Protein AF-A0A7D5RS80-F1 (afdb_monomer_lite)

Foldseek 3Di:
DDPVQVVCCVVVVHHSVVVQVVCCVVPVDGPVVVVVVVLLVVLVVVVVVVPDDLVRSCVVVPNPDSVVVCVSNVD

Secondary structure (DSSP, 8-state):
--HHHHHHHHHTTS-HHHHHHHHHHHHSS-HHHHHHHHHHHHHHHHHHH-SS-HHHHHHHTT-S-HHHHHHHHT-

pLDDT: mean 82.83, std 12.31, range [48.91, 95.62]

Radius of gyration: 14.46 Å; chains: 1; bounding box: 34×22×34 Å

Sequence (75 aa):
MSRLSAYLSDHLARNYFSLTKLFSRNQNKTIEAFAIERKVDRVKQLLREGELTLSEISYRLGYSNVQHLSKQFRL

Structure (mmCIF, N/CA/C/O backbone):
data_AF-A0A7D5RS80-F1
#
_entry.id   AF-A0A7D5RS80-F1
#
loop_
_atom_site.group_PDB
_atom_site.id
_atom_site.type_symbol
_atom_site.label_atom_id
_atom_site.label_alt_id
_atom_site.label_comp_id
_atom_site.label_asym_id
_atom_site.label_entity_id
_atom_site.label_seq_id
_atom_site.pdbx_PDB_ins_code
_atom_site.Cartn_x
_atom_site.Cartn_y
_atom_site.Cartn_z
_atom_site.occupancy
_atom_site.B_iso_or_equiv
_atom_site.auth_seq_id
_atom_site.auth_comp_id
_atom_site.auth_asym_id
_atom_site.auth_atom_id
_atom_site.pdbx_PDB_model_num
ATOM 1 N N . MET A 1 1 ? 10.361 -16.275 -4.931 1.00 56.72 1 MET A N 1
ATOM 2 C CA . MET A 1 1 ? 9.547 -15.405 -5.810 1.00 56.72 1 MET A CA 1
ATOM 3 C C . MET A 1 1 ? 8.259 -15.083 -5.072 1.00 56.72 1 MET A C 1
ATOM 5 O O . MET A 1 1 ? 7.596 -16.008 -4.624 1.00 56.72 1 MET A O 1
ATOM 9 N N . SER A 1 2 ? 7.962 -13.806 -4.839 1.00 73.81 2 SER A N 1
ATOM 10 C CA . SER A 1 2 ? 6.716 -13.403 -4.178 1.00 73.81 2 SER A CA 1
ATOM 11 C C . SER A 1 2 ? 5.544 -13.500 -5.167 1.00 73.81 2 SER A C 1
ATOM 13 O O . SER A 1 2 ? 5.749 -13.481 -6.381 1.00 73.81 2 SER A O 1
ATOM 15 N N . ARG A 1 3 ? 4.295 -13.565 -4.675 1.00 83.81 3 ARG A N 1
ATOM 16 C CA . ARG A 1 3 ? 3.108 -13.487 -5.556 1.00 83.81 3 ARG A CA 1
ATOM 17 C C . ARG A 1 3 ? 3.128 -12.220 -6.420 1.00 83.81 3 ARG A C 1
ATOM 19 O O . ARG A 1 3 ? 2.759 -12.273 -7.584 1.00 83.81 3 ARG A O 1
ATOM 26 N N . LEU A 1 4 ? 3.622 -11.110 -5.867 1.00 86.06 4 LEU A N 1
ATOM 27 C CA . LEU A 1 4 ? 3.768 -9.838 -6.574 1.00 86.06 4 LEU A CA 1
ATOM 28 C C . LEU A 1 4 ? 4.819 -9.910 -7.690 1.00 86.06 4 LEU A C 1
ATOM 30 O O . LEU A 1 4 ? 4.569 -9.411 -8.783 1.00 86.06 4 LEU A O 1
ATOM 34 N N . SER A 1 5 ? 5.969 -10.549 -7.443 1.00 89.69 5 SER A N 1
ATOM 35 C CA . SER A 1 5 ? 7.017 -10.664 -8.460 1.00 89.69 5 SER A CA 1
ATOM 36 C C . SER A 1 5 ? 6.584 -11.535 -9.635 1.00 89.69 5 SER A C 1
ATOM 38 O O . SER A 1 5 ? 6.867 -11.188 -10.780 1.00 89.69 5 SER A O 1
ATOM 40 N N . ALA A 1 6 ? 5.879 -12.637 -9.357 1.00 91.50 6 ALA A N 1
ATOM 41 C CA . ALA A 1 6 ? 5.302 -13.496 -10.388 1.00 91.50 6 ALA A CA 1
ATOM 42 C C . ALA A 1 6 ? 4.228 -12.747 -11.192 1.00 91.50 6 ALA A C 1
ATOM 44 O O . ALA A 1 6 ? 4.339 -12.659 -12.409 1.00 91.50 6 ALA A O 1
ATOM 45 N N . TYR A 1 7 ? 3.269 -12.117 -10.503 1.00 92.75 7 TYR A N 1
ATOM 46 C CA . TYR A 1 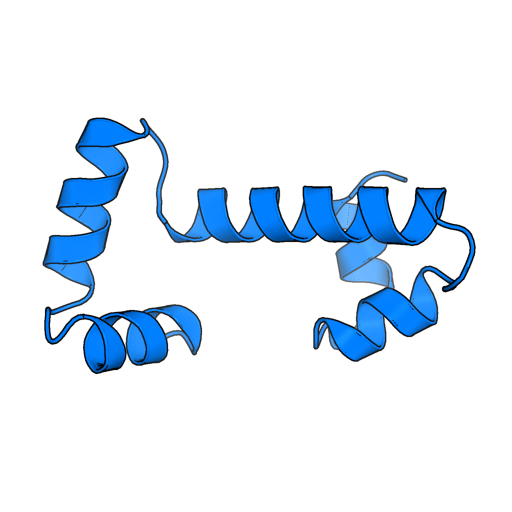7 ? 2.193 -11.340 -11.121 1.00 92.75 7 TYR A CA 1
ATOM 47 C C . TYR A 1 7 ? 2.724 -10.244 -12.052 1.00 92.75 7 TYR A C 1
ATOM 49 O O . TYR A 1 7 ? 2.331 -10.155 -13.209 1.00 92.75 7 TYR A O 1
ATOM 57 N N . LEU A 1 8 ? 3.660 -9.420 -11.576 1.0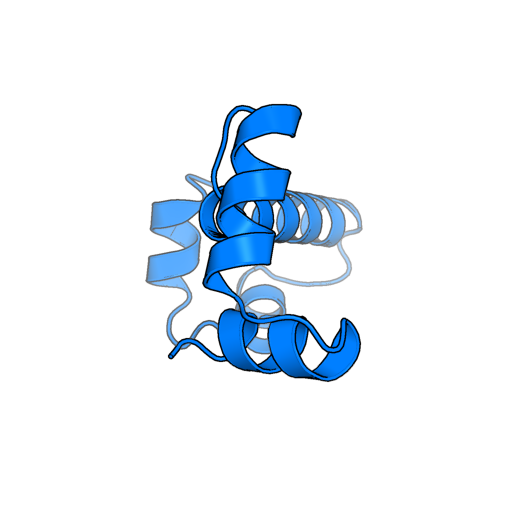0 93.12 8 LEU A N 1
ATOM 58 C CA . LEU A 1 8 ? 4.199 -8.328 -12.385 1.00 93.12 8 LEU A CA 1
ATOM 59 C C . LEU A 1 8 ? 5.039 -8.825 -13.558 1.00 93.12 8 LEU A C 1
ATOM 61 O O . LEU A 1 8 ? 5.033 -8.188 -14.608 1.00 93.12 8 LEU A O 1
ATOM 65 N N . SER A 1 9 ? 5.752 -9.942 -13.394 1.00 93.88 9 SER A N 1
ATOM 66 C CA . SER A 1 9 ? 6.544 -10.491 -14.496 1.00 93.88 9 SER A CA 1
ATOM 67 C C . SER A 1 9 ? 5.662 -11.039 -15.613 1.00 93.88 9 SER A C 1
ATOM 69 O O . SER A 1 9 ? 5.963 -10.811 -16.783 1.00 93.88 9 SER A O 1
ATOM 71 N N . ASP A 1 10 ? 4.573 -11.711 -15.238 1.00 94.94 10 ASP A N 1
ATOM 72 C CA . ASP A 1 10 ? 3.593 -12.289 -16.156 1.00 94.94 10 ASP A CA 1
ATOM 73 C C . ASP A 1 10 ? 2.821 -11.193 -16.908 1.00 94.94 10 ASP A C 1
ATOM 75 O O . ASP A 1 10 ? 2.862 -11.115 -18.133 1.00 94.94 10 ASP A O 1
ATOM 79 N N . HIS A 1 11 ? 2.232 -10.242 -16.176 1.00 95.56 11 HIS A N 1
ATOM 80 C CA . HIS A 1 11 ? 1.402 -9.189 -16.769 1.00 95.56 11 HIS A CA 1
ATOM 81 C C . HIS A 1 11 ? 2.172 -8.142 -17.583 1.00 95.56 11 HIS A C 1
ATOM 83 O O . HIS A 1 11 ? 1.581 -7.482 -18.437 1.00 95.56 11 HIS A O 1
ATOM 89 N N . LEU A 1 12 ? 3.467 -7.947 -17.320 1.00 93.94 12 LEU A N 1
ATOM 90 C CA . LEU A 1 12 ? 4.291 -6.967 -18.038 1.00 93.94 12 LEU A CA 1
ATOM 91 C C . LEU A 1 12 ? 5.273 -7.616 -19.018 1.00 93.94 12 LEU A C 1
ATOM 93 O O . LEU A 1 12 ? 6.072 -6.893 -19.617 1.00 93.94 12 LEU A O 1
ATOM 97 N N . ALA A 1 13 ? 5.237 -8.949 -19.160 1.00 92.56 13 ALA A N 1
ATOM 98 C CA . ALA A 1 13 ? 6.137 -9.740 -20.002 1.00 92.56 13 ALA A CA 1
ATOM 99 C C . ALA A 1 13 ? 7.624 -9.361 -19.829 1.00 92.56 13 ALA A C 1
ATOM 101 O O . ALA A 1 13 ? 8.397 -9.275 -20.786 1.00 92.56 13 ALA A O 1
ATOM 102 N N . ARG A 1 14 ? 8.035 -9.066 -18.591 1.00 91.81 14 ARG A N 1
ATOM 103 C CA . ARG A 1 14 ? 9.383 -8.587 -18.249 1.00 91.81 14 ARG A CA 1
ATOM 104 C C . ARG A 1 14 ? 9.851 -9.250 -16.973 1.00 91.81 14 ARG A C 1
ATOM 106 O O . ARG A 1 14 ? 9.081 -9.410 -16.039 1.00 91.81 14 ARG A O 1
ATOM 113 N N . ASN A 1 15 ? 11.137 -9.580 -16.889 1.00 92.69 15 ASN A N 1
ATOM 114 C CA . ASN A 1 15 ? 11.661 -10.136 -15.647 1.00 92.69 15 ASN A CA 1
ATOM 115 C C . ASN A 1 15 ? 11.545 -9.108 -14.500 1.00 92.69 15 ASN A C 1
ATOM 117 O O . ASN A 1 15 ? 11.731 -7.898 -14.683 1.00 92.69 15 ASN A O 1
ATOM 121 N N . TYR A 1 16 ? 11.267 -9.611 -13.300 1.00 92.81 16 TYR A N 1
ATOM 122 C CA . TYR A 1 16 ? 11.068 -8.775 -12.121 1.00 92.81 16 TYR A CA 1
ATOM 123 C C . TYR A 1 16 ? 12.283 -7.909 -11.755 1.00 92.81 16 TYR A C 1
ATOM 125 O O . TYR A 1 16 ? 12.126 -6.795 -11.256 1.00 92.81 16 TYR A O 1
ATOM 133 N N . PHE A 1 17 ? 13.500 -8.386 -12.030 1.00 92.88 17 PHE A N 1
ATOM 134 C CA . PHE A 1 17 ? 14.734 -7.661 -11.724 1.00 92.88 17 PHE A CA 1
ATOM 135 C C . PHE A 1 17 ? 14.856 -6.355 -12.531 1.00 92.88 17 PHE A C 1
ATOM 137 O O . PHE A 1 17 ? 15.175 -5.293 -11.994 1.00 92.88 17 PHE A O 1
ATOM 144 N N . SER A 1 18 ? 14.544 -6.404 -13.823 1.00 94.25 18 SER A N 1
ATOM 145 C CA . SER A 1 18 ? 14.509 -5.237 -14.700 1.00 94.25 18 SER A CA 1
ATOM 146 C C . SER A 1 18 ? 13.404 -4.267 -14.286 1.00 94.25 18 SER A C 1
ATOM 148 O O . SER A 1 18 ? 13.639 -3.058 -14.259 1.00 94.25 18 SER A O 1
ATOM 150 N N . LEU A 1 19 ? 12.230 -4.789 -13.917 1.00 94.00 19 LEU A N 1
ATOM 151 C CA . LEU A 1 19 ? 11.107 -3.983 -13.436 1.00 94.00 19 LEU A CA 1
ATOM 152 C C . LEU A 1 19 ? 11.468 -3.229 -12.152 1.00 94.00 19 LEU A C 1
ATOM 154 O O . LEU A 1 19 ? 11.311 -2.010 -12.102 1.00 94.00 19 LEU A O 1
ATOM 158 N N . THR A 1 20 ? 12.018 -3.914 -11.144 1.00 93.44 20 THR A N 1
ATOM 159 C CA . THR A 1 20 ? 12.374 -3.271 -9.869 1.00 93.44 20 THR A CA 1
ATOM 160 C C . THR A 1 20 ? 13.487 -2.237 -10.033 1.00 93.44 20 THR A C 1
ATOM 162 O O . THR A 1 20 ? 13.405 -1.150 -9.458 1.00 93.44 20 THR A O 1
ATOM 165 N N . LYS A 1 21 ? 14.483 -2.499 -10.892 1.00 94.50 21 LYS A N 1
ATOM 166 C CA . LYS A 1 21 ? 15.560 -1.542 -11.181 1.00 94.50 21 LYS A CA 1
ATOM 167 C C . LYS A 1 21 ? 15.034 -0.280 -11.864 1.00 94.50 21 LYS A C 1
ATOM 169 O O . LYS A 1 21 ? 15.430 0.822 -11.490 1.00 94.50 21 LYS A O 1
ATOM 174 N N . LEU A 1 22 ? 14.151 -0.431 -12.853 1.00 95.00 22 LEU A N 1
ATOM 175 C CA . LEU A 1 22 ? 13.539 0.701 -13.549 1.00 95.00 22 LEU A CA 1
ATOM 176 C C . LEU A 1 22 ? 12.645 1.510 -12.606 1.00 95.00 22 LEU A C 1
ATOM 178 O O . LEU A 1 22 ? 12.754 2.731 -12.551 1.00 95.00 22 LEU A O 1
ATOM 182 N N . PHE A 1 23 ? 11.788 0.833 -11.847 1.00 95.62 23 PHE A N 1
ATOM 183 C CA . PHE A 1 23 ? 10.874 1.480 -10.915 1.00 95.62 23 PHE A CA 1
ATOM 184 C C . PHE A 1 23 ? 11.631 2.255 -9.833 1.00 95.62 23 PHE A C 1
ATOM 186 O O . PHE A 1 23 ? 11.369 3.438 -9.628 1.00 95.62 23 PHE A O 1
ATOM 193 N N . SER A 1 24 ? 12.634 1.627 -9.212 1.00 95.56 24 SER A N 1
ATOM 194 C CA . SER A 1 24 ? 13.392 2.234 -8.112 1.00 95.56 24 SER A CA 1
ATOM 195 C C . SER A 1 24 ? 14.155 3.485 -8.539 1.00 95.56 24 SER A C 1
ATOM 197 O O . SER A 1 24 ? 14.232 4.436 -7.770 1.00 95.56 24 SER A O 1
ATOM 199 N N . ARG A 1 25 ? 14.658 3.527 -9.782 1.00 95.50 25 ARG A N 1
ATOM 200 C CA . ARG A 1 25 ? 15.296 4.725 -10.355 1.00 95.50 25 ARG A CA 1
ATOM 201 C C . ARG A 1 25 ? 14.339 5.906 -10.508 1.00 95.50 25 ARG A C 1
ATOM 203 O O . ARG A 1 25 ? 14.782 7.041 -10.416 1.00 95.50 25 ARG A O 1
ATOM 210 N N . ASN A 1 26 ? 13.060 5.643 -10.765 1.00 94.88 26 ASN A N 1
ATOM 211 C CA . ASN A 1 26 ? 12.058 6.689 -10.982 1.00 94.88 26 ASN A CA 1
ATOM 212 C C . ASN A 1 26 ? 11.345 7.105 -9.687 1.00 94.88 26 ASN A C 1
ATOM 214 O O . ASN A 1 26 ? 10.935 8.250 -9.556 1.00 94.88 26 ASN A O 1
ATOM 218 N N . GLN A 1 27 ? 11.166 6.176 -8.745 1.00 92.06 27 GLN A N 1
ATOM 219 C CA . GLN A 1 27 ? 10.331 6.370 -7.552 1.00 92.06 27 GLN A CA 1
ATOM 220 C C . GLN A 1 27 ? 11.136 6.520 -6.255 1.00 92.06 27 GLN A C 1
ATOM 222 O O . GLN A 1 27 ? 10.546 6.720 -5.195 1.00 92.06 27 GLN A O 1
ATOM 227 N N . ASN A 1 28 ? 12.469 6.392 -6.318 1.00 93.62 28 ASN A N 1
ATOM 228 C CA . ASN A 1 28 ? 13.378 6.387 -5.163 1.00 93.62 28 ASN A CA 1
ATOM 229 C C . ASN A 1 28 ? 12.987 5.375 -4.063 1.00 93.62 28 ASN A C 1
ATOM 231 O O . ASN A 1 28 ? 13.349 5.534 -2.900 1.00 93.62 28 ASN A O 1
ATOM 235 N N . LYS A 1 29 ? 12.240 4.324 -4.425 1.00 93.12 29 LYS A N 1
ATOM 236 C CA . LYS A 1 29 ? 11.809 3.231 -3.543 1.00 93.12 29 LYS A CA 1
ATOM 237 C C . LYS A 1 29 ? 11.544 1.961 -4.349 1.00 93.12 29 LYS A C 1
ATOM 239 O O . LYS A 1 29 ? 11.264 2.038 -5.544 1.00 93.12 29 LYS A O 1
ATOM 244 N N . THR A 1 30 ? 11.604 0.798 -3.704 1.00 93.12 30 THR A N 1
ATOM 245 C CA . THR A 1 30 ? 11.335 -0.482 -4.377 1.00 93.12 30 THR A CA 1
ATOM 246 C C . THR A 1 30 ? 9.849 -0.666 -4.686 1.00 93.12 30 THR A C 1
ATOM 248 O O . THR A 1 30 ? 8.982 -0.046 -4.062 1.00 93.12 30 THR A O 1
ATOM 251 N N . ILE A 1 31 ? 9.545 -1.560 -5.632 1.00 93.75 31 ILE A N 1
ATOM 252 C CA . ILE A 1 31 ? 8.163 -1.944 -5.957 1.00 93.75 31 ILE A CA 1
ATOM 253 C C . ILE A 1 31 ? 7.461 -2.525 -4.723 1.00 93.75 31 ILE A C 1
ATOM 255 O O . ILE A 1 31 ? 6.291 -2.233 -4.492 1.00 93.75 31 ILE A O 1
ATOM 259 N N . GLU A 1 32 ? 8.160 -3.315 -3.903 1.00 89.56 32 GLU A N 1
ATOM 260 C CA . GLU A 1 32 ? 7.606 -3.895 -2.678 1.00 89.56 32 GLU A CA 1
ATOM 261 C C . GLU A 1 32 ? 7.226 -2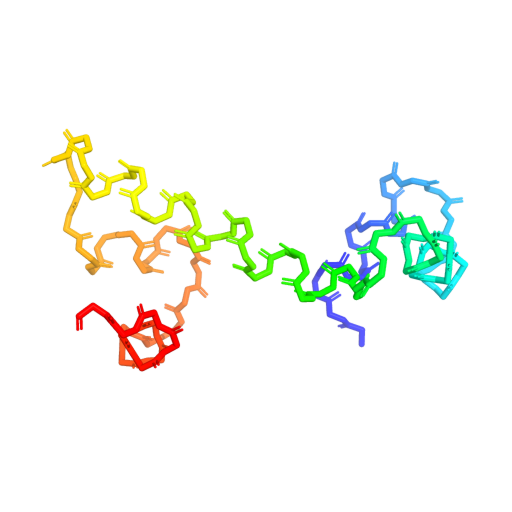.823 -1.660 1.00 89.56 32 GLU A C 1
ATOM 263 O O . GLU A 1 32 ? 6.121 -2.865 -1.119 1.00 89.56 32 GLU A O 1
ATOM 268 N N . ALA A 1 33 ? 8.118 -1.857 -1.419 1.00 88.38 33 ALA A N 1
ATOM 269 C CA . ALA A 1 33 ? 7.854 -0.757 -0.499 1.00 88.38 33 ALA A CA 1
ATOM 270 C C . ALA A 1 33 ? 6.646 0.061 -0.974 1.00 88.38 33 ALA A C 1
ATOM 272 O O . ALA A 1 33 ? 5.713 0.294 -0.207 1.00 88.38 33 ALA A O 1
ATOM 273 N N . PHE A 1 34 ? 6.606 0.395 -2.268 1.00 92.31 34 PHE A N 1
ATOM 274 C CA . PHE A 1 34 ? 5.467 1.083 -2.869 1.00 92.31 34 PHE A CA 1
ATOM 275 C C . PHE A 1 34 ? 4.167 0.278 -2.753 1.00 92.31 34 PHE A C 1
ATOM 277 O O . PHE A 1 34 ? 3.127 0.821 -2.391 1.00 92.31 34 PHE A O 1
ATOM 284 N N . ALA A 1 35 ? 4.198 -1.030 -3.013 1.00 88.88 35 ALA A N 1
ATOM 285 C CA . ALA A 1 35 ? 3.016 -1.878 -2.907 1.00 88.88 35 ALA A CA 1
ATOM 286 C C . ALA A 1 35 ? 2.47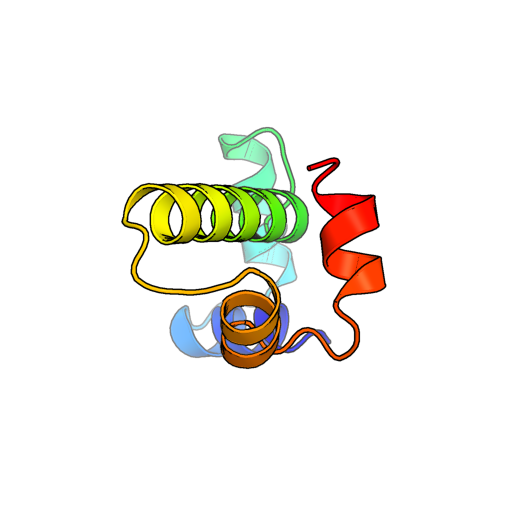1 -1.938 -1.470 1.00 88.88 35 ALA A C 1
ATOM 288 O O . ALA A 1 35 ? 1.254 -1.964 -1.281 1.00 88.88 35 ALA A O 1
ATOM 289 N N . ILE A 1 36 ? 3.346 -1.937 -0.460 1.00 85.06 36 ILE A N 1
ATOM 290 C CA . ILE A 1 36 ? 2.945 -1.862 0.951 1.00 85.06 36 ILE A CA 1
ATOM 291 C C . ILE A 1 36 ? 2.289 -0.510 1.245 1.00 85.06 36 ILE A C 1
ATOM 293 O O . ILE A 1 36 ? 1.186 -0.491 1.786 1.00 85.06 36 ILE A O 1
ATOM 297 N N . GLU A 1 37 ? 2.903 0.605 0.842 1.00 88.56 37 GLU A N 1
ATOM 298 C CA . GLU A 1 37 ? 2.327 1.947 1.018 1.00 88.56 37 GLU A CA 1
ATOM 299 C C . GLU A 1 37 ? 0.938 2.061 0.373 1.00 88.56 37 GLU A C 1
ATOM 301 O O . GLU A 1 37 ? -0.019 2.485 1.018 1.00 88.56 37 GLU A O 1
ATOM 306 N N . ARG A 1 38 ? 0.779 1.590 -0.871 1.00 89.94 38 ARG A N 1
ATOM 307 C CA . ARG A 1 38 ? -0.514 1.611 -1.575 1.00 89.94 38 ARG A CA 1
ATOM 308 C C . ARG A 1 38 ? -1.574 0.750 -0.894 1.00 89.94 38 ARG A C 1
ATOM 310 O O . ARG A 1 38 ? -2.745 1.131 -0.876 1.00 89.94 38 ARG A O 1
ATOM 317 N N . LYS A 1 39 ? -1.188 -0.390 -0.311 1.00 84.38 39 LYS A N 1
ATOM 318 C CA . LYS A 1 39 ? -2.094 -1.189 0.528 1.00 84.38 39 LYS A CA 1
ATOM 319 C C . LYS A 1 39 ? -2.508 -0.412 1.775 1.00 84.38 39 LYS A C 1
ATOM 321 O O . LYS A 1 39 ? -3.692 -0.410 2.097 1.00 84.38 39 LYS A O 1
ATOM 326 N N . VAL A 1 40 ? -1.575 0.281 2.431 1.00 83.31 40 VAL A N 1
ATOM 327 C CA . VAL A 1 40 ? -1.861 1.127 3.601 1.00 83.31 40 VAL A CA 1
ATOM 328 C C . VAL A 1 40 ? -2.854 2.233 3.272 1.00 83.31 40 VAL A C 1
ATOM 330 O O . VAL A 1 40 ? -3.843 2.399 3.987 1.00 83.31 40 VAL A O 1
ATOM 333 N N . ASP A 1 41 ? -2.644 2.937 2.166 1.00 88.88 41 ASP A N 1
ATOM 334 C CA . ASP A 1 41 ? -3.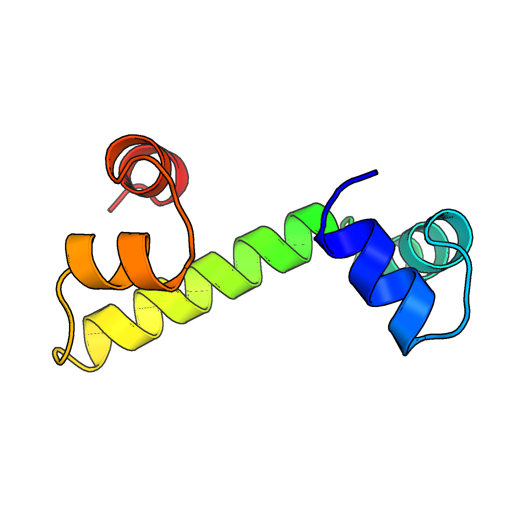565 3.976 1.710 1.00 88.88 41 ASP A CA 1
ATOM 335 C C . ASP A 1 41 ? -4.965 3.418 1.449 1.00 88.88 41 ASP A C 1
ATOM 337 O O . ASP A 1 41 ? -5.959 4.021 1.856 1.00 88.88 41 ASP A O 1
ATOM 341 N N . ARG A 1 42 ? -5.059 2.233 0.828 1.00 87.44 42 ARG A N 1
ATOM 342 C CA . ARG A 1 42 ? -6.349 1.586 0.567 1.00 87.44 42 ARG A CA 1
ATOM 343 C C . ARG A 1 42 ? -7.068 1.195 1.856 1.00 87.44 42 ARG A C 1
ATOM 345 O O . ARG A 1 42 ? -8.273 1.400 1.940 1.00 87.44 42 ARG A O 1
ATOM 352 N N . VAL A 1 43 ? -6.355 0.682 2.863 1.00 84.88 43 VAL A N 1
ATOM 353 C CA . VAL A 1 43 ? -6.939 0.403 4.189 1.00 84.88 43 VAL A CA 1
ATOM 354 C C . VAL A 1 43 ? -7.472 1.681 4.821 1.00 84.88 43 VAL A C 1
ATOM 356 O O . VAL A 1 43 ? -8.615 1.705 5.261 1.00 84.88 43 VAL A O 1
ATOM 359 N N . LYS A 1 44 ? -6.678 2.758 4.829 1.00 84.44 44 LYS A N 1
ATOM 360 C CA . LYS A 1 44 ? -7.103 4.053 5.380 1.00 84.44 44 LYS A CA 1
ATOM 361 C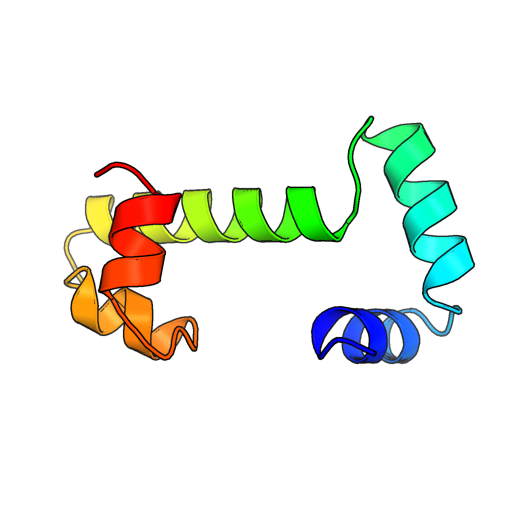 C . LYS A 1 44 ? -8.347 4.588 4.675 1.00 84.44 44 LYS A C 1
ATOM 363 O O . LYS A 1 44 ? -9.221 5.132 5.337 1.00 84.44 44 LYS A O 1
ATOM 368 N N . GLN A 1 45 ? -8.429 4.434 3.355 1.00 88.81 45 GLN A N 1
ATOM 369 C CA . GLN A 1 45 ? -9.603 4.831 2.586 1.00 88.81 45 GLN A CA 1
ATOM 370 C C . GLN A 1 45 ? -10.840 4.011 2.984 1.00 88.81 45 GLN A C 1
ATOM 372 O O . GLN A 1 45 ? -11.860 4.601 3.318 1.00 88.81 45 GLN A O 1
ATOM 377 N N . LEU A 1 46 ? -10.730 2.679 3.023 1.00 85.56 46 LEU A N 1
ATOM 378 C CA . LEU A 1 46 ? -11.833 1.787 3.407 1.00 85.56 46 LEU A CA 1
ATOM 379 C C . LEU A 1 46 ? -12.330 2.056 4.837 1.00 85.56 46 LEU A C 1
ATOM 381 O O . LEU A 1 46 ? -13.529 2.028 5.086 1.00 85.56 46 LEU A O 1
ATOM 385 N N . LEU A 1 47 ? -11.420 2.366 5.766 1.00 84.44 47 LEU A N 1
ATOM 386 C CA . LEU A 1 47 ? -11.786 2.746 7.134 1.00 84.44 47 LEU A CA 1
ATOM 387 C C . LEU A 1 47 ? -12.556 4.072 7.184 1.00 84.44 47 LEU A C 1
ATOM 389 O O . LEU A 1 47 ? -13.477 4.205 7.981 1.00 84.44 47 LEU A O 1
ATOM 393 N N . ARG A 1 48 ? -12.193 5.054 6.347 1.00 86.19 48 ARG A N 1
ATOM 394 C CA . ARG A 1 48 ? -12.908 6.342 6.266 1.00 86.19 48 ARG A CA 1
ATOM 395 C C . ARG A 1 48 ? -14.285 6.209 5.630 1.00 86.19 48 ARG A C 1
ATOM 397 O O . ARG A 1 48 ? -15.185 6.940 6.018 1.00 86.19 48 ARG A O 1
ATOM 404 N N . GLU A 1 49 ? -14.426 5.311 4.658 1.00 86.94 49 GLU A N 1
ATOM 405 C CA . GLU A 1 49 ? -15.715 4.980 4.039 1.00 86.94 49 GLU A CA 1
ATOM 406 C C . GLU A 1 49 ? -16.682 4.360 5.069 1.00 86.94 49 GLU A C 1
ATOM 408 O O . GLU A 1 49 ? -17.887 4.446 4.887 1.00 86.94 49 GLU A O 1
ATOM 413 N N . GLY A 1 50 ? -16.175 3.801 6.180 1.00 79.75 50 GLY A N 1
ATOM 414 C CA . GLY A 1 50 ? -16.979 3.336 7.320 1.00 79.75 50 GLY A CA 1
ATOM 415 C C . GLY A 1 50 ? -17.694 1.999 7.101 1.00 79.75 50 GLY A C 1
ATOM 416 O O . GLY A 1 50 ? -18.278 1.457 8.032 1.00 79.75 50 GLY A O 1
ATOM 417 N N . GLU A 1 51 ? -17.603 1.446 5.893 1.00 77.62 51 GLU A N 1
ATOM 418 C CA . GLU A 1 51 ? -18.305 0.232 5.459 1.00 77.62 51 GLU A CA 1
ATOM 419 C C . GLU A 1 51 ? -17.673 -1.072 5.971 1.00 77.62 51 GLU A C 1
ATOM 421 O O . GLU A 1 51 ? -18.302 -2.124 5.918 1.00 77.62 51 GLU A O 1
ATOM 426 N N . LEU A 1 52 ? -16.408 -1.044 6.411 1.00 82.56 52 LEU A N 1
ATOM 427 C CA . LEU A 1 52 ? -15.671 -2.249 6.803 1.00 82.56 52 LEU A CA 1
ATOM 428 C C . LEU A 1 52 ? -14.851 -2.031 8.074 1.00 82.56 52 LEU A C 1
ATOM 430 O O . LEU A 1 52 ? -14.130 -1.041 8.222 1.00 82.56 52 LEU A O 1
ATOM 434 N N . THR A 1 53 ? -14.874 -3.026 8.954 1.00 82.75 53 THR A N 1
ATOM 435 C CA . THR A 1 53 ? -13.986 -3.109 10.114 1.00 82.75 53 THR A CA 1
ATOM 436 C C . THR A 1 53 ? -12.554 -3.460 9.699 1.00 82.75 53 THR A C 1
ATOM 438 O O . THR A 1 53 ? -12.299 -4.064 8.653 1.00 82.75 53 THR A O 1
ATOM 441 N N . LEU A 1 54 ? -11.578 -3.145 10.560 1.00 78.19 54 LEU A N 1
ATOM 442 C CA . LEU A 1 54 ? -10.167 -3.479 10.326 1.00 78.19 54 LEU A CA 1
ATOM 443 C C . LEU A 1 54 ? -9.951 -4.985 10.086 1.00 78.19 54 LEU A C 1
ATOM 445 O O . LEU A 1 54 ? -9.109 -5.370 9.273 1.00 78.19 54 LEU A O 1
ATOM 449 N N . SER A 1 55 ? -10.735 -5.829 10.760 1.00 80.69 55 SER A N 1
ATOM 450 C CA . SER A 1 55 ? -10.705 -7.286 10.611 1.00 80.69 55 SER A CA 1
ATOM 451 C C . SER A 1 55 ? -11.173 -7.735 9.224 1.00 80.69 55 SER A C 1
ATOM 453 O O . SER A 1 55 ? -10.502 -8.545 8.585 1.00 80.69 55 SER A O 1
ATOM 455 N N . GLU A 1 56 ? -12.269 -7.170 8.712 1.00 82.75 56 GLU A N 1
ATOM 456 C CA . GLU A 1 56 ? -12.782 -7.479 7.368 1.00 82.75 56 GLU A CA 1
ATOM 457 C C . GLU A 1 56 ? -11.829 -6.993 6.275 1.00 82.75 56 GLU A C 1
ATOM 459 O O . GLU A 1 56 ? -11.599 -7.685 5.279 1.00 82.75 56 GLU A O 1
ATOM 464 N N . ILE A 1 57 ? -11.213 -5.829 6.479 1.00 82.69 57 ILE A N 1
ATOM 465 C CA . ILE A 1 57 ? -10.198 -5.297 5.569 1.00 82.69 57 ILE A CA 1
ATOM 466 C C . ILE A 1 57 ? -8.950 -6.195 5.568 1.00 82.69 57 ILE A C 1
ATOM 468 O O . ILE A 1 57 ? -8.417 -6.515 4.502 1.00 82.69 57 ILE A O 1
ATOM 472 N N . SER A 1 58 ? -8.498 -6.644 6.743 1.00 78.19 58 SER A N 1
ATOM 473 C CA . SER A 1 58 ? -7.361 -7.561 6.888 1.00 78.19 58 SER A CA 1
ATOM 474 C C . SER A 1 58 ? -7.600 -8.879 6.144 1.00 78.19 58 SER A C 1
ATOM 476 O O . SER A 1 58 ? -6.732 -9.316 5.381 1.00 78.19 58 SER A O 1
ATOM 478 N N . TYR A 1 59 ? -8.807 -9.440 6.279 1.00 79.19 59 TYR A N 1
ATOM 479 C CA . TYR A 1 59 ? -9.239 -10.637 5.559 1.00 79.19 59 TYR A CA 1
ATOM 480 C C . TYR A 1 59 ? -9.236 -10.427 4.035 1.00 79.19 59 TYR A C 1
ATOM 482 O O . TYR A 1 59 ? -8.602 -11.193 3.308 1.00 79.19 59 TYR A O 1
ATOM 490 N N . ARG A 1 60 ? -9.855 -9.345 3.534 1.00 77.12 60 ARG A N 1
ATOM 491 C CA . ARG A 1 60 ? -9.923 -9.040 2.088 1.00 77.12 60 ARG A CA 1
ATOM 492 C C . ARG A 1 60 ? -8.558 -8.806 1.445 1.00 77.12 60 ARG A C 1
ATOM 494 O O . ARG A 1 60 ? -8.365 -9.125 0.276 1.00 77.12 60 ARG A O 1
ATOM 501 N N . LEU A 1 61 ? -7.607 -8.247 2.188 1.00 75.44 61 LEU A N 1
ATOM 502 C CA . LEU A 1 61 ? -6.255 -7.985 1.690 1.00 75.44 61 LEU A CA 1
ATOM 503 C C . LEU A 1 61 ? -5.305 -9.188 1.833 1.00 75.44 61 LEU A C 1
ATOM 505 O O . LEU A 1 61 ? -4.137 -9.090 1.442 1.00 75.44 61 LEU A O 1
ATOM 509 N N . GLY A 1 62 ? -5.800 -10.318 2.350 1.00 70.94 62 GLY A N 1
ATOM 510 C CA . GLY A 1 62 ? -5.048 -11.565 2.470 1.00 70.94 62 GLY A CA 1
ATOM 511 C C . GLY A 1 62 ? -3.981 -11.537 3.563 1.00 70.94 62 GLY A C 1
ATOM 512 O O . GLY A 1 62 ? -2.975 -12.240 3.447 1.00 70.94 62 GLY A O 1
ATOM 513 N N . TYR A 1 63 ? -4.160 -10.716 4.601 1.00 69.12 63 TYR A N 1
ATOM 514 C CA . TYR A 1 63 ? -3.298 -10.756 5.777 1.00 69.12 63 TYR A CA 1
ATOM 515 C C . TYR A 1 63 ? -3.740 -11.907 6.679 1.00 69.12 63 TYR A C 1
ATOM 517 O O . TYR A 1 63 ? -4.874 -11.948 7.143 1.00 69.12 63 TYR A O 1
ATOM 525 N N . SER A 1 64 ? -2.829 -12.833 6.967 1.00 62.22 64 SER A N 1
ATOM 526 C CA . SER A 1 64 ? -3.106 -13.996 7.820 1.00 62.22 64 SER A CA 1
ATOM 527 C C . SER A 1 64 ? -3.289 -13.636 9.301 1.00 62.22 64 SER A C 1
ATOM 529 O O . SER A 1 64 ? -3.745 -14.468 10.075 1.00 62.22 64 SER A O 1
ATOM 531 N N . ASN A 1 65 ? -2.906 -12.422 9.715 1.00 61.06 65 ASN A N 1
ATOM 532 C CA . ASN A 1 65 ? -3.059 -11.948 11.088 1.00 61.06 65 ASN A CA 1
ATOM 533 C C . ASN A 1 65 ? -3.276 -10.423 11.130 1.00 61.06 65 ASN A C 1
ATOM 535 O O . ASN A 1 65 ? -2.417 -9.649 10.693 1.00 61.06 65 ASN A O 1
ATOM 539 N N . VAL A 1 66 ? -4.391 -10.002 11.732 1.00 59.41 66 VAL A N 1
ATOM 540 C CA . VAL A 1 66 ? -4.759 -8.597 11.985 1.00 59.41 66 VAL A CA 1
ATOM 541 C C . VAL A 1 66 ? -3.695 -7.865 12.816 1.00 59.41 66 VAL A C 1
ATOM 543 O O . VAL A 1 66 ? -3.486 -6.673 12.630 1.00 59.41 66 VAL A O 1
ATOM 546 N N . GLN A 1 67 ? -2.952 -8.559 13.680 1.00 61.09 67 GLN A N 1
ATOM 547 C CA . GLN A 1 67 ? -1.887 -7.981 14.513 1.00 61.09 67 GLN A CA 1
ATOM 548 C C . GLN A 1 67 ? -0.671 -7.532 13.689 1.00 61.09 67 GLN A C 1
ATOM 550 O O . GLN A 1 67 ? -0.042 -6.529 14.027 1.00 61.09 67 GLN A O 1
ATOM 555 N N . HIS A 1 68 ? -0.357 -8.215 12.580 1.00 61.53 68 HIS A N 1
ATOM 556 C CA . HIS A 1 68 ? 0.684 -7.756 11.652 1.00 61.53 68 HIS A CA 1
ATOM 557 C C . HIS A 1 68 ? 0.253 -6.484 10.925 1.00 61.53 68 HIS A C 1
ATOM 559 O O . HIS A 1 68 ? 1.057 -5.564 10.784 1.00 61.53 68 HIS A O 1
ATOM 565 N N . LEU A 1 69 ? -1.021 -6.411 10.528 1.00 62.78 69 LEU A N 1
ATOM 566 C CA . LEU A 1 69 ? -1.612 -5.203 9.966 1.00 62.78 69 LEU A CA 1
ATOM 567 C C . LEU A 1 69 ? -1.604 -4.072 11.012 1.00 62.78 69 LEU A C 1
ATOM 569 O O . LEU A 1 69 ? -1.048 -3.018 10.763 1.00 62.78 69 LEU A O 1
ATOM 573 N N . SER A 1 70 ? -2.096 -4.285 12.230 1.00 62.69 70 SER A N 1
ATOM 574 C CA . SER A 1 70 ? -2.090 -3.250 13.278 1.00 62.69 70 SER A CA 1
ATOM 575 C C . SER A 1 70 ? -0.678 -2.709 13.562 1.00 62.69 70 SER A C 1
ATOM 577 O O . SER A 1 70 ? -0.463 -1.496 13.535 1.00 62.69 70 SER A O 1
ATOM 579 N N . LYS A 1 71 ? 0.324 -3.589 13.716 1.00 64.38 71 LYS A N 1
ATOM 580 C CA . LYS A 1 71 ? 1.716 -3.192 13.995 1.00 64.38 71 LYS A CA 1
ATOM 581 C C . LYS A 1 71 ? 2.373 -2.443 12.832 1.00 64.38 71 LYS A C 1
ATOM 583 O O . LYS A 1 71 ? 3.130 -1.503 13.063 1.00 64.38 71 LYS A O 1
ATOM 588 N N . GLN A 1 72 ? 2.096 -2.852 11.594 1.00 62.75 72 GLN A N 1
ATOM 589 C CA . GLN A 1 72 ? 2.646 -2.224 10.390 1.00 62.75 72 GLN A CA 1
ATOM 590 C C . GLN A 1 72 ? 1.933 -0.903 10.048 1.00 62.75 72 GLN A C 1
ATOM 592 O O . GLN A 1 72 ? 2.509 -0.053 9.373 1.00 62.75 72 GLN A O 1
ATOM 597 N N . PHE A 1 73 ? 0.705 -0.714 10.536 1.00 60.00 73 PHE A N 1
ATOM 598 C CA . PHE A 1 73 ? -0.134 0.427 10.187 1.00 60.00 73 PHE A CA 1
ATOM 599 C C . PHE A 1 73 ? -0.210 1.474 11.303 1.00 60.00 73 PHE A C 1
ATOM 601 O O . PHE A 1 73 ? -0.658 2.577 11.001 1.00 60.00 73 PHE A O 1
ATOM 608 N N . ARG A 1 74 ? 0.252 1.162 12.534 1.00 53.25 74 ARG A N 1
ATOM 609 C CA . ARG A 1 74 ? 0.196 2.047 13.721 1.00 53.25 74 ARG A CA 1
ATOM 610 C C . ARG A 1 74 ? -1.109 2.858 13.737 1.00 53.25 74 ARG A C 1
ATOM 612 O O . ARG A 1 74 ? -1.074 4.087 13.756 1.00 53.25 74 ARG A O 1
ATOM 619 N N . LEU A 1 75 ? -2.232 2.146 13.612 1.00 48.91 75 LEU A N 1
ATOM 620 C CA . LEU A 1 75 ? -3.539 2.686 13.983 1.00 48.91 75 LEU A CA 1
ATOM 621 C C . LEU A 1 75 ? -3.598 2.822 15.502 1.00 48.91 75 LEU A C 1
ATOM 623 O O . LEU A 1 75 ? -3.030 1.926 16.173 1.00 48.91 75 LEU A O 1
#